Protein AF-A0A956L4R3-F1 (afdb_monomer_lite)

Secondary structure (DSSP, 8-state):
--HHHHHHHHHHHIIIIIHHHHHHHHHH-TT--EEEEEEEE--BTTBTTPEEEEEEEESSSS--HHHHHHHTTTS--TTTSTTS-HHHHHHHHHHHHHHHHHHTT--S----SS---TTTHHHHHHGGGSPSS--TTS-TTTS-EEEEEEEEETTEEEEEE----S-GGGTTPPPHHHHHT-

Sequence (182 aa):
MTPEQAEAGRRRFLAQEAMPCMRRAFEHFPEFRSALLLVAQYWSDEAHDAVHYEVLFSVLDEPDLEAARASADERTDEVNTPGRSPAELIDELVNQQMDELVNQQMDGQEFPFMGWDENGESISLFAAFCEEGCHQDMRYLEAYAPYALFRRSDDGITVEVVGTMKRPWLDGVRTQWEAEGL

Radius of gyration: 16.54 Å; chains: 1; bounding box: 39×41×48 Å

pLDDT: mean 86.69, std 13.92, range [40.94, 98.75]

Structure (mmCIF, N/CA/C/O backbone):
data_AF-A0A956L4R3-F1
#
_entry.id   AF-A0A956L4R3-F1
#
loop_
_atom_site.group_PDB
_atom_site.id
_atom_site.type_symbol
_atom_site.label_atom_id
_atom_site.label_alt_id
_atom_site.label_comp_id
_atom_site.label_asym_id
_atom_site.label_entity_id
_atom_site.label_seq_id
_atom_site.pdbx_PDB_ins_code
_atom_site.Cartn_x
_atom_site.Cartn_y
_atom_site.Cartn_z
_atom_site.occupancy
_atom_site.B_iso_or_equiv
_atom_site.auth_seq_id
_atom_site.auth_comp_id
_atom_site.auth_asym_id
_atom_site.auth_atom_id
_atom_site.pdbx_PDB_model_num
ATOM 1 N N . MET A 1 1 ? 14.718 2.175 -15.772 1.00 86.19 1 MET A N 1
ATOM 2 C CA . MET A 1 1 ? 15.373 2.276 -14.456 1.00 86.19 1 MET A CA 1
ATOM 3 C C . MET A 1 1 ? 16.202 0.996 -14.275 1.00 86.19 1 MET A C 1
ATOM 5 O O . MET A 1 1 ? 15.941 0.046 -14.998 1.00 86.19 1 MET A O 1
ATOM 9 N N . THR A 1 2 ? 17.257 0.936 -13.460 1.00 91.69 2 THR A N 1
ATOM 10 C CA . THR A 1 2 ? 17.850 -0.377 -13.095 1.00 91.69 2 THR A CA 1
ATOM 11 C C . THR A 1 2 ? 17.094 -0.971 -11.901 1.00 91.69 2 THR A C 1
ATOM 13 O O . THR A 1 2 ? 16.464 -0.198 -11.175 1.00 91.69 2 THR A O 1
ATOM 16 N N . PRO A 1 3 ? 17.162 -2.290 -11.643 1.00 94.00 3 PRO A N 1
ATOM 17 C CA . PRO A 1 3 ? 16.577 -2.889 -10.438 1.00 94.00 3 PRO A CA 1
ATOM 18 C C . PRO A 1 3 ? 17.009 -2.193 -9.137 1.00 94.00 3 PRO A C 1
ATOM 20 O O . PRO A 1 3 ? 16.189 -1.922 -8.264 1.00 94.00 3 PRO A O 1
ATOM 23 N N . GLU A 1 4 ? 18.279 -1.792 -9.027 1.00 95.81 4 GLU A N 1
ATOM 24 C CA . GLU A 1 4 ? 18.797 -1.080 -7.851 1.00 95.81 4 GLU A CA 1
ATOM 25 C C . GLU A 1 4 ? 18.199 0.326 -7.719 1.00 95.81 4 GLU A C 1
ATOM 27 O O . GLU A 1 4 ? 17.903 0.786 -6.615 1.00 95.81 4 GLU A O 1
ATOM 32 N N . GLN A 1 5 ? 18.003 1.019 -8.845 1.00 95.56 5 GLN A N 1
ATOM 33 C CA . GLN A 1 5 ? 17.322 2.313 -8.862 1.00 95.56 5 GLN A CA 1
ATOM 34 C C . GLN A 1 5 ? 15.843 2.164 -8.487 1.00 95.56 5 GLN A C 1
ATOM 36 O O . GLN A 1 5 ? 15.328 3.008 -7.758 1.00 95.56 5 GLN A O 1
ATOM 41 N N . ALA A 1 6 ? 15.185 1.088 -8.929 1.00 96.25 6 ALA A N 1
ATOM 42 C CA . ALA A 1 6 ? 13.797 0.796 -8.584 1.00 96.25 6 ALA A CA 1
ATOM 43 C C . ALA A 1 6 ? 13.649 0.467 -7.098 1.00 96.25 6 ALA A C 1
ATOM 45 O O . ALA A 1 6 ? 12.765 0.992 -6.427 1.00 96.25 6 ALA A O 1
ATOM 46 N N . GLU A 1 7 ? 14.568 -0.312 -6.529 1.00 97.06 7 GLU A N 1
ATOM 47 C CA . GLU A 1 7 ? 14.600 -0.558 -5.090 1.00 97.06 7 GLU A CA 1
ATOM 48 C C . GLU A 1 7 ? 14.801 0.738 -4.293 1.00 97.06 7 GLU A C 1
ATOM 50 O O . GLU A 1 7 ? 14.076 0.994 -3.327 1.00 97.06 7 GLU A O 1
ATOM 55 N N . ALA A 1 8 ? 15.752 1.580 -4.703 1.00 97.44 8 ALA A N 1
ATOM 56 C CA . ALA A 1 8 ? 15.975 2.877 -4.072 1.00 97.44 8 ALA A CA 1
ATOM 57 C C . ALA A 1 8 ? 14.740 3.789 -4.185 1.00 97.44 8 ALA A C 1
ATOM 59 O O . ALA A 1 8 ? 14.382 4.453 -3.210 1.00 97.44 8 ALA A O 1
ATOM 60 N N . GLY A 1 9 ? 14.065 3.781 -5.337 1.00 96.88 9 GLY A N 1
ATOM 61 C CA . GLY A 1 9 ? 12.819 4.507 -5.575 1.00 96.88 9 GLY A CA 1
ATOM 62 C C . GLY A 1 9 ? 11.689 4.035 -4.663 1.00 96.88 9 GLY A C 1
ATOM 63 O O . GLY A 1 9 ? 11.085 4.853 -3.977 1.00 96.88 9 GLY A O 1
ATOM 64 N N . ARG A 1 10 ? 11.480 2.718 -4.538 1.00 98.00 10 ARG A N 1
ATOM 65 C CA . ARG A 1 10 ? 10.500 2.132 -3.608 1.00 98.00 10 ARG A CA 1
ATOM 66 C C . ARG A 1 10 ? 10.774 2.528 -2.156 1.00 98.00 10 ARG A C 1
ATOM 68 O O . ARG A 1 10 ? 9.861 2.924 -1.437 1.00 98.00 10 ARG A O 1
ATOM 75 N N . ARG A 1 11 ? 12.040 2.482 -1.718 1.00 98.19 11 ARG A N 1
ATOM 76 C CA . ARG A 1 11 ? 12.439 2.924 -0.366 1.00 98.19 11 ARG A CA 1
ATOM 77 C C . ARG A 1 11 ? 12.157 4.412 -0.149 1.00 98.19 11 ARG A C 1
ATOM 79 O O . ARG A 1 11 ? 11.680 4.788 0.920 1.00 98.19 11 ARG A O 1
ATOM 86 N N . ARG A 1 12 ? 12.448 5.251 -1.149 1.00 97.19 12 ARG A N 1
ATOM 87 C CA . ARG A 1 12 ? 12.160 6.692 -1.118 1.00 97.19 12 ARG A CA 1
ATOM 88 C C . ARG A 1 12 ? 10.657 6.942 -1.018 1.00 97.19 12 ARG A C 1
ATOM 90 O O . ARG A 1 12 ? 10.254 7.672 -0.122 1.00 97.19 12 ARG A O 1
ATOM 97 N N . PHE A 1 13 ? 9.858 6.287 -1.859 1.00 96.38 13 PHE A N 1
ATOM 98 C CA . PHE A 1 13 ? 8.397 6.356 -1.829 1.00 96.38 13 PHE A CA 1
ATOM 99 C C . PHE A 1 13 ? 7.845 5.983 -0.446 1.00 96.38 13 PHE A C 1
ATOM 101 O O . PHE A 1 13 ? 7.113 6.762 0.158 1.00 96.38 13 PHE A O 1
ATOM 108 N N . LEU A 1 14 ? 8.260 4.842 0.118 1.00 97.50 14 LEU A N 1
ATOM 109 C CA . LEU A 1 14 ? 7.793 4.424 1.444 1.00 97.50 14 LEU A CA 1
ATOM 110 C C . LEU A 1 14 ? 8.132 5.450 2.534 1.00 97.50 14 LEU A C 1
ATOM 112 O O . LEU A 1 14 ? 7.329 5.671 3.436 1.00 97.50 14 LEU A O 1
ATOM 116 N N . ALA A 1 15 ? 9.309 6.073 2.464 1.00 96.19 15 ALA A N 1
ATOM 117 C CA . ALA A 1 15 ? 9.769 7.022 3.473 1.00 96.19 15 ALA A CA 1
ATOM 118 C C . ALA A 1 15 ? 9.154 8.424 3.336 1.00 96.19 15 ALA A C 1
ATOM 120 O O . ALA A 1 15 ? 8.907 9.069 4.353 1.00 96.19 15 ALA A O 1
ATOM 121 N N . GLN A 1 16 ? 8.964 8.904 2.106 1.00 93.69 16 GLN A N 1
ATOM 122 C CA . GLN A 1 16 ? 8.590 10.293 1.816 1.00 93.69 16 GLN A CA 1
ATOM 123 C C . GLN A 1 16 ? 7.100 10.463 1.528 1.00 93.69 16 GLN A C 1
ATOM 125 O O . GLN A 1 16 ? 6.553 11.502 1.873 1.00 93.69 16 GLN A O 1
ATOM 130 N N . GLU A 1 17 ? 6.452 9.438 0.976 1.00 92.12 17 GLU A N 1
ATOM 131 C CA . GLU A 1 17 ? 5.040 9.483 0.592 1.00 92.12 17 GLU A CA 1
ATOM 132 C C . GLU A 1 17 ? 4.198 8.634 1.547 1.00 92.12 17 GLU A C 1
ATOM 134 O O . GLU A 1 17 ? 3.376 9.156 2.297 1.00 92.12 17 GLU A O 1
ATOM 139 N N . ALA A 1 18 ? 4.441 7.319 1.602 1.00 94.62 18 ALA A N 1
ATOM 140 C CA . ALA A 1 18 ? 3.541 6.418 2.322 1.00 94.62 18 ALA A CA 1
ATOM 141 C C . ALA A 1 18 ? 3.589 6.609 3.845 1.00 94.62 18 ALA A C 1
ATOM 143 O O . ALA A 1 18 ? 2.551 6.749 4.488 1.00 94.62 18 ALA A O 1
ATOM 144 N N . MET A 1 19 ? 4.782 6.651 4.447 1.00 95.38 19 MET A N 1
ATOM 145 C CA . MET A 1 19 ? 4.933 6.741 5.903 1.00 95.38 19 MET A CA 1
ATOM 146 C C . MET A 1 19 ? 4.288 8.003 6.514 1.00 95.38 19 MET A C 1
ATOM 148 O O . MET A 1 19 ? 3.592 7.859 7.522 1.00 95.38 19 MET A O 1
ATOM 152 N N . PRO A 1 20 ? 4.455 9.224 5.964 1.00 92.69 20 PRO A N 1
ATOM 153 C CA . PRO A 1 20 ? 3.722 10.395 6.452 1.00 92.69 20 PRO A CA 1
ATOM 154 C C . PRO A 1 20 ? 2.200 10.228 6.398 1.00 92.69 20 PRO A C 1
ATOM 156 O O . PRO A 1 20 ? 1.505 10.636 7.326 1.00 92.69 20 PRO A O 1
ATOM 159 N N . CYS A 1 21 ? 1.677 9.585 5.354 1.00 91.75 21 CYS A N 1
ATOM 160 C CA . CYS A 1 21 ? 0.246 9.331 5.210 1.00 91.75 21 CYS A CA 1
ATOM 161 C C . CYS A 1 21 ? -0.258 8.313 6.243 1.00 91.75 21 CYS A C 1
ATOM 163 O O . CYS A 1 21 ? -1.265 8.563 6.902 1.00 91.75 21 CYS A O 1
ATOM 165 N N . MET A 1 22 ? 0.494 7.233 6.490 1.00 94.75 22 MET A N 1
ATOM 166 C CA . MET A 1 22 ? 0.159 6.258 7.540 1.00 94.75 22 MET A CA 1
ATOM 167 C C . MET A 1 22 ? 0.213 6.863 8.946 1.00 94.75 22 MET A C 1
ATOM 169 O O . MET A 1 22 ? -0.615 6.522 9.788 1.00 94.75 22 MET A O 1
ATOM 173 N N . ARG A 1 23 ? 1.147 7.790 9.211 1.00 93.44 23 ARG A N 1
ATOM 174 C CA . ARG A 1 23 ? 1.188 8.544 10.478 1.00 93.44 23 ARG A CA 1
ATOM 175 C C . ARG A 1 23 ? -0.090 9.337 10.694 1.00 93.44 23 ARG A C 1
ATOM 177 O O . ARG A 1 23 ? -0.729 9.156 11.724 1.00 93.44 23 ARG A O 1
ATOM 184 N N . ARG A 1 24 ? -0.482 10.142 9.703 1.00 90.94 24 ARG A N 1
ATOM 185 C CA . ARG A 1 24 ? -1.719 10.932 9.758 1.00 90.94 24 ARG A CA 1
ATOM 186 C C . ARG A 1 24 ? -2.936 10.035 9.981 1.00 90.94 24 ARG A C 1
ATOM 188 O O . ARG A 1 24 ? -3.722 10.297 10.886 1.00 90.94 24 ARG A O 1
ATOM 195 N N . ALA A 1 25 ? -3.037 8.936 9.235 1.00 92.25 25 ALA A N 1
ATOM 196 C CA . ALA A 1 25 ? -4.148 8.002 9.376 1.00 92.25 25 ALA A CA 1
ATOM 197 C C . ALA A 1 25 ? -4.223 7.363 10.772 1.00 92.25 25 ALA A C 1
ATOM 199 O O . ALA A 1 25 ? -5.296 7.331 11.363 1.00 92.25 25 ALA A O 1
ATOM 200 N N . PHE A 1 26 ? -3.107 6.903 11.346 1.00 94.69 26 PHE A N 1
ATOM 201 C CA . PHE A 1 26 ? -3.109 6.305 12.689 1.00 94.69 26 PHE A CA 1
ATOM 202 C C . PHE A 1 26 ? -3.270 7.311 13.833 1.00 94.69 26 PHE A C 1
ATOM 204 O O . PHE A 1 26 ? -3.686 6.921 14.926 1.00 94.69 26 PHE A O 1
ATOM 211 N N . GLU A 1 27 ? -2.920 8.578 13.615 1.00 92.25 27 GLU A N 1
ATOM 212 C CA . GLU A 1 27 ? -3.220 9.664 14.552 1.00 92.25 27 GLU A CA 1
ATOM 213 C C . GLU A 1 27 ? -4.713 10.006 14.535 1.00 92.25 27 GLU A C 1
ATOM 215 O O . GLU A 1 27 ? -5.307 10.201 15.596 1.00 92.25 27 GLU A O 1
ATOM 220 N N . HIS A 1 28 ? -5.320 10.040 13.346 1.00 91.75 28 HIS A N 1
ATOM 221 C CA . HIS A 1 28 ? -6.739 10.335 13.170 1.00 91.75 28 HIS A CA 1
ATOM 222 C C . HIS A 1 28 ? -7.644 9.177 13.622 1.00 91.75 28 HIS A C 1
ATOM 224 O O . HIS A 1 28 ? -8.662 9.401 14.276 1.00 91.75 28 HIS A O 1
ATOM 230 N N . PHE A 1 29 ? -7.232 7.938 13.344 1.00 93.44 29 PHE A N 1
ATOM 231 C CA . PHE A 1 29 ? -7.937 6.710 13.708 1.00 93.44 29 PHE A CA 1
ATOM 232 C C . PHE A 1 29 ? -7.150 5.912 14.754 1.00 93.44 29 PHE A C 1
ATOM 234 O O . PHE A 1 29 ? -6.420 4.967 14.422 1.00 93.44 29 PHE A O 1
ATOM 241 N N . PRO A 1 30 ? -7.273 6.266 16.047 1.00 93.88 30 PRO A N 1
ATOM 242 C CA . PRO A 1 30 ? -6.520 5.619 17.109 1.00 93.88 30 PRO A CA 1
ATOM 243 C C . PRO A 1 30 ? -6.885 4.141 17.298 1.00 93.88 30 PRO A C 1
ATOM 245 O O . PRO A 1 30 ? -6.136 3.429 17.961 1.00 93.88 30 PRO A O 1
ATOM 248 N N . GLU A 1 31 ? -7.979 3.641 16.733 1.00 94.88 31 GLU A N 1
ATOM 249 C CA . GLU A 1 31 ? -8.339 2.225 16.739 1.00 94.88 31 GLU A CA 1
ATOM 250 C C . GLU A 1 31 ? -7.458 1.358 15.820 1.00 94.88 31 GLU A C 1
ATOM 252 O O . GLU A 1 31 ? -7.215 0.194 16.146 1.00 94.88 31 GLU A O 1
ATOM 257 N N . PHE A 1 32 ? -6.916 1.898 14.723 1.00 96.50 32 PHE A N 1
ATOM 258 C CA . PHE A 1 32 ? -6.169 1.099 13.746 1.00 96.50 32 PHE A CA 1
ATOM 259 C C . PHE A 1 32 ? -4.763 0.750 14.211 1.00 96.50 32 PHE A C 1
ATOM 261 O O . PHE A 1 32 ? -4.006 1.590 14.691 1.00 96.50 32 PHE A O 1
ATOM 268 N N . ARG A 1 33 ? -4.399 -0.522 14.070 1.00 97.94 33 ARG A N 1
ATOM 269 C CA . ARG A 1 33 ? -3.104 -1.064 14.494 1.00 97.94 33 ARG A CA 1
ATOM 270 C C . ARG A 1 33 ? -2.188 -1.358 13.317 1.00 97.94 33 ARG A C 1
ATOM 272 O O . ARG A 1 33 ? -0.970 -1.373 13.500 1.00 97.94 33 ARG A O 1
ATOM 279 N N . SER A 1 34 ? -2.741 -1.543 12.124 1.00 98.50 34 SER A N 1
ATOM 280 C CA . SER A 1 34 ? -1.955 -1.791 10.924 1.00 98.50 34 SER A CA 1
ATOM 281 C C . SER A 1 34 ? -2.604 -1.230 9.662 1.00 98.50 34 SER A C 1
ATOM 283 O O . SER A 1 34 ? -3.782 -0.870 9.644 1.00 98.50 34 SER A O 1
ATOM 285 N N . ALA A 1 35 ? -1.794 -1.117 8.613 1.00 98.06 35 ALA A N 1
ATOM 286 C CA . ALA A 1 35 ? -2.224 -0.777 7.268 1.00 98.06 35 ALA A CA 1
ATOM 287 C C . ALA A 1 35 ? -1.391 -1.570 6.257 1.00 98.06 35 ALA A C 1
ATOM 289 O O . ALA A 1 35 ? -0.174 -1.685 6.414 1.00 98.06 35 ALA A O 1
ATOM 290 N N . LEU A 1 36 ? -2.026 -2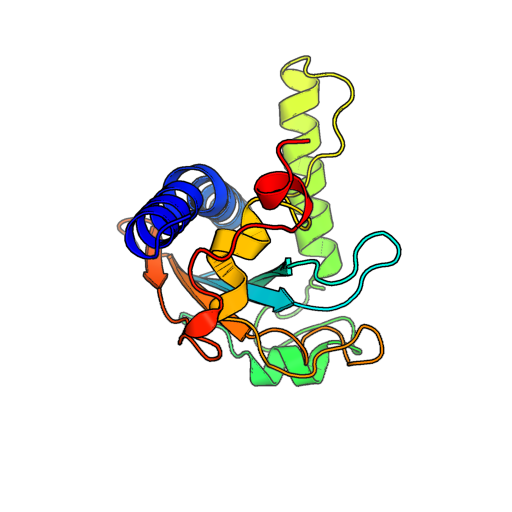.111 5.224 1.00 98.31 36 LEU A N 1
ATOM 291 C CA . LEU A 1 36 ? -1.367 -2.864 4.164 1.00 98.31 36 LEU A CA 1
ATOM 292 C C . LEU A 1 36 ? -1.497 -2.100 2.848 1.00 98.31 36 LEU A C 1
ATOM 294 O O . LEU A 1 36 ? -2.593 -1.941 2.321 1.00 98.31 36 LEU A O 1
ATOM 298 N N . LEU A 1 37 ? -0.361 -1.647 2.323 1.00 98.06 37 LEU A N 1
ATOM 299 C CA . LEU A 1 37 ? -0.258 -1.107 0.977 1.00 98.06 37 LEU A CA 1
ATOM 300 C C . LEU A 1 37 ? -0.325 -2.258 -0.020 1.00 98.06 37 LEU A C 1
ATOM 302 O O . LEU A 1 37 ? 0.505 -3.175 0.007 1.00 98.06 37 LEU A O 1
ATOM 306 N N . LEU A 1 38 ? -1.305 -2.166 -0.903 1.00 97.94 38 LEU A N 1
ATOM 307 C CA . LEU A 1 38 ? -1.584 -3.090 -1.978 1.00 97.94 38 LEU A CA 1
ATOM 308 C C . LEU A 1 38 ? -1.261 -2.433 -3.323 1.00 97.94 38 LEU A C 1
ATOM 310 O O . LEU A 1 38 ? -1.421 -1.224 -3.475 1.00 97.94 38 LEU A O 1
ATOM 314 N N . VAL A 1 39 ? -0.839 -3.231 -4.303 1.00 97.19 39 VAL A N 1
ATOM 315 C CA . VAL A 1 39 ? -0.578 -2.772 -5.674 1.00 97.19 39 VAL A CA 1
ATOM 316 C C . VAL A 1 39 ? -1.211 -3.704 -6.699 1.00 97.19 39 VAL A C 1
ATOM 318 O O . VAL A 1 39 ? -1.170 -4.928 -6.550 1.00 97.19 39 VAL A O 1
ATOM 321 N N . ALA A 1 40 ? -1.755 -3.134 -7.766 1.00 95.56 40 ALA A N 1
ATOM 322 C CA . ALA A 1 40 ? -2.338 -3.864 -8.885 1.00 95.56 40 ALA A CA 1
ATOM 323 C C . ALA A 1 40 ? -1.901 -3.225 -10.201 1.00 95.56 40 ALA A C 1
ATOM 325 O O . ALA A 1 40 ? -1.696 -2.020 -10.254 1.00 95.56 40 ALA A O 1
ATOM 326 N N . GLN A 1 41 ? -1.774 -4.020 -11.262 1.00 93.50 41 GLN A N 1
ATOM 327 C CA . GLN A 1 41 ? -1.557 -3.491 -12.604 1.00 93.50 41 GLN A CA 1
ATOM 328 C C . GLN A 1 41 ? -2.685 -3.961 -13.506 1.00 93.50 41 GLN A C 1
ATOM 330 O O . GLN A 1 41 ? -2.857 -5.168 -13.677 1.00 93.50 41 GLN A O 1
ATOM 335 N N . TYR A 1 42 ? -3.432 -3.030 -14.082 1.00 89.38 42 TYR A N 1
ATOM 336 C CA . TYR A 1 42 ? -4.461 -3.317 -15.073 1.00 89.38 42 TYR A CA 1
ATOM 337 C C . TYR A 1 42 ? -4.766 -2.061 -15.897 1.00 89.38 42 TYR A C 1
ATOM 339 O O . TYR A 1 42 ? -4.268 -0.976 -15.615 1.00 89.38 42 TYR A O 1
ATOM 347 N N . TRP A 1 43 ? -5.550 -2.231 -16.960 1.00 78.31 43 TRP A N 1
ATOM 348 C CA . TRP A 1 43 ? -5.983 -1.122 -17.805 1.00 78.31 43 TRP A CA 1
ATOM 349 C C . TRP A 1 43 ? -6.933 -0.195 -17.043 1.00 78.31 43 TRP A C 1
ATOM 351 O O . TRP A 1 43 ? -7.942 -0.657 -16.515 1.00 78.31 43 TRP A O 1
ATOM 361 N N . SER A 1 44 ? -6.634 1.098 -17.056 1.00 63.75 44 SER A N 1
ATOM 362 C CA . SER A 1 44 ? -7.579 2.167 -16.732 1.00 63.75 44 SER A CA 1
ATOM 363 C C . SER A 1 44 ? -7.785 2.992 -18.000 1.00 63.75 44 SER A C 1
ATOM 365 O O . SER A 1 44 ? -6.883 3.010 -18.841 1.00 63.75 44 SER A O 1
ATOM 367 N N . ASP A 1 45 ? -8.937 3.653 -18.151 1.00 57.53 45 ASP A N 1
ATOM 368 C CA . ASP A 1 45 ? -9.447 4.313 -19.373 1.00 57.53 45 ASP A CA 1
ATOM 369 C C . ASP A 1 45 ? -8.458 5.278 -20.094 1.00 57.53 45 ASP A C 1
ATOM 371 O O . ASP A 1 45 ? -8.742 5.757 -21.195 1.00 57.53 45 ASP A O 1
ATOM 375 N N . GLU A 1 46 ? -7.271 5.524 -19.528 1.00 52.78 46 GLU A N 1
ATOM 376 C CA . GLU A 1 46 ? -6.212 6.410 -20.018 1.00 52.78 46 GLU A CA 1
ATOM 377 C C . GLU A 1 46 ? -4.829 5.742 -20.236 1.00 52.78 46 GLU A C 1
ATOM 379 O O . GLU A 1 46 ? -3.939 6.382 -20.801 1.00 52.78 46 GLU A O 1
ATOM 384 N N . ALA A 1 47 ? -4.610 4.467 -19.865 1.00 58.84 47 ALA A N 1
ATOM 385 C CA . ALA A 1 47 ? -3.302 3.810 -20.022 1.00 58.84 47 ALA A CA 1
ATOM 386 C C . ALA A 1 47 ? -3.340 2.277 -20.107 1.00 58.84 47 ALA A C 1
ATOM 388 O O . ALA A 1 47 ? -4.021 1.605 -19.340 1.00 58.84 47 ALA A O 1
ATOM 389 N N . HIS A 1 48 ? -2.515 1.716 -21.004 1.00 65.44 48 HIS A N 1
ATOM 390 C CA . HIS A 1 48 ? -2.412 0.273 -21.263 1.00 65.44 48 HIS A CA 1
ATOM 391 C C . HIS A 1 48 ? -1.920 -0.574 -20.076 1.00 65.44 48 HIS A C 1
ATOM 393 O O . HIS A 1 48 ? -2.258 -1.751 -20.031 1.00 65.44 48 HIS A O 1
ATOM 399 N N . ASP A 1 49 ? -1.178 0.009 -19.127 1.00 76.75 49 ASP A N 1
ATOM 400 C CA . ASP A 1 49 ? -0.418 -0.729 -18.106 1.00 76.75 49 ASP A CA 1
ATOM 401 C C . ASP A 1 49 ? -0.327 0.016 -16.752 1.00 76.75 49 ASP A C 1
ATOM 403 O O . ASP A 1 49 ? 0.696 -0.083 -16.064 1.00 76.75 49 ASP A O 1
ATOM 407 N N . ALA A 1 50 ? -1.360 0.779 -16.378 1.00 89.56 50 ALA A N 1
ATOM 408 C CA . ALA A 1 50 ? -1.375 1.571 -15.144 1.00 89.56 50 ALA A CA 1
ATOM 409 C C . ALA A 1 50 ? -1.131 0.698 -13.903 1.00 89.56 50 ALA A C 1
ATOM 411 O O . ALA A 1 50 ? -1.665 -0.410 -13.795 1.00 89.56 50 ALA A O 1
ATOM 412 N N . VAL A 1 51 ? -0.323 1.192 -12.962 1.00 93.44 51 VAL A N 1
ATOM 413 C CA . VAL A 1 51 ? -0.179 0.564 -11.647 1.00 93.44 51 VAL A CA 1
ATOM 414 C C . VAL A 1 51 ? -0.951 1.376 -10.620 1.00 93.44 51 VAL A C 1
ATOM 416 O O . VAL A 1 51 ? -0.606 2.515 -10.326 1.00 93.44 51 VAL A O 1
ATOM 419 N N . HIS A 1 52 ? -1.961 0.749 -10.035 1.00 93.00 52 HIS A N 1
ATOM 420 C CA . HIS A 1 52 ? -2.814 1.303 -8.995 1.00 93.00 52 HIS A CA 1
ATOM 421 C C . HIS A 1 52 ? -2.317 0.904 -7.608 1.00 93.00 52 HIS A C 1
ATOM 423 O O . HIS A 1 52 ? -1.659 -0.131 -7.435 1.00 93.00 52 HIS A O 1
ATOM 429 N N . TYR A 1 53 ? -2.691 1.697 -6.606 1.00 94.31 53 TYR A N 1
ATOM 430 C CA . TYR A 1 53 ? -2.510 1.350 -5.202 1.00 94.31 53 TYR A CA 1
ATOM 431 C C . TYR A 1 53 ? -3.844 1.302 -4.459 1.00 94.31 53 TYR A C 1
ATOM 433 O O . TYR A 1 53 ? -4.840 1.866 -4.898 1.00 94.31 53 TYR A O 1
ATOM 441 N N . GLU A 1 54 ? -3.841 0.603 -3.331 1.00 93.31 54 GLU A N 1
ATOM 442 C CA . GLU A 1 54 ? -4.894 0.652 -2.319 1.00 93.31 54 GLU A CA 1
ATOM 443 C C . GLU A 1 54 ? -4.249 0.502 -0.934 1.00 93.31 54 GLU A C 1
ATOM 445 O O . GLU A 1 54 ? -3.153 -0.053 -0.804 1.00 93.31 54 GLU A O 1
ATOM 450 N N . VAL A 1 55 ? -4.900 1.008 0.109 1.00 94.69 55 VAL A N 1
ATOM 451 C CA . VAL A 1 55 ? -4.472 0.869 1.499 1.00 94.69 55 VAL A CA 1
ATOM 452 C C . VAL A 1 55 ? -5.579 0.208 2.310 1.00 94.69 55 VAL A C 1
ATOM 454 O O . VAL A 1 55 ? -6.613 0.804 2.595 1.00 94.69 55 VAL A O 1
ATOM 457 N N . LEU A 1 56 ? -5.324 -1.016 2.766 1.00 95.06 56 LEU A N 1
ATOM 458 C CA . LEU A 1 56 ? -6.211 -1.710 3.692 1.00 95.06 56 LEU A CA 1
ATOM 459 C C . LEU A 1 56 ? -5.824 -1.371 5.136 1.00 95.06 56 LEU A C 1
ATOM 461 O O . LEU A 1 56 ? -4.834 -1.895 5.650 1.00 95.06 56 LEU A O 1
ATOM 465 N N . PHE A 1 57 ? -6.594 -0.504 5.792 1.00 96.06 57 PHE A N 1
ATOM 466 C CA . PHE A 1 57 ? -6.461 -0.232 7.228 1.00 96.06 57 PHE A CA 1
ATOM 467 C C . PHE A 1 57 ? -7.096 -1.345 8.059 1.00 96.06 57 PHE A C 1
ATOM 469 O O . PHE A 1 57 ? -8.094 -1.930 7.650 1.00 96.06 57 PHE A O 1
ATOM 476 N N . SER A 1 58 ? -6.535 -1.636 9.235 1.00 97.44 58 SER A N 1
ATOM 477 C CA . SER A 1 58 ? -7.075 -2.673 10.111 1.00 97.44 58 SER A CA 1
ATOM 478 C C . SER A 1 58 ? -6.889 -2.378 11.596 1.00 97.44 58 SER A C 1
ATOM 480 O O . SER A 1 58 ? -5.864 -1.847 12.038 1.00 97.44 58 SER A O 1
ATOM 482 N N . VAL A 1 59 ? -7.874 -2.784 12.398 1.00 97.31 59 VAL A N 1
ATOM 483 C CA . VAL A 1 59 ? -7.768 -2.865 13.864 1.00 97.31 59 VAL A CA 1
ATOM 484 C C . VAL A 1 59 ? -6.865 -4.016 14.324 1.00 97.31 59 VAL A C 1
ATOM 486 O O . VAL A 1 59 ? -6.504 -4.071 15.498 1.00 97.31 59 VAL A O 1
ATOM 489 N N . LEU A 1 60 ? -6.492 -4.934 13.428 1.00 98.19 60 LEU A N 1
ATOM 490 C CA . LEU A 1 60 ? -5.595 -6.059 13.695 1.00 98.19 60 LEU A CA 1
ATOM 491 C C . LEU A 1 60 ? -4.119 -5.645 13.575 1.00 98.19 60 LEU A C 1
ATOM 493 O O . LEU A 1 60 ? -3.792 -4.643 12.943 1.00 98.19 60 LEU A O 1
ATOM 497 N N . ASP A 1 61 ? -3.203 -6.435 14.146 1.00 97.38 61 ASP A N 1
ATOM 498 C CA . ASP A 1 61 ? -1.751 -6.238 13.954 1.00 97.38 61 ASP A CA 1
ATOM 499 C C . ASP A 1 61 ? -1.294 -6.560 12.517 1.00 97.38 61 ASP A C 1
ATOM 501 O O . ASP A 1 61 ? -0.236 -6.106 12.076 1.00 97.38 61 ASP A O 1
ATOM 505 N N . GLU A 1 62 ? -2.086 -7.342 11.787 1.00 97.75 62 GLU A N 1
ATOM 506 C CA . GLU A 1 62 ? -1.904 -7.654 10.373 1.00 97.75 62 GLU A CA 1
ATOM 507 C C . GLU A 1 62 ? -3.284 -7.700 9.706 1.00 97.75 62 GLU A C 1
ATOM 509 O O . GLU A 1 62 ? -4.154 -8.409 10.223 1.00 97.75 62 GLU A O 1
ATOM 514 N N . PRO A 1 63 ? -3.519 -6.950 8.613 1.00 97.81 63 PRO A N 1
ATOM 515 C CA . PRO A 1 63 ? -4.818 -6.955 7.958 1.00 97.81 63 PRO A CA 1
ATOM 516 C C . PRO A 1 63 ? -5.157 -8.322 7.363 1.00 97.81 63 PRO A C 1
ATOM 518 O O . PRO A 1 63 ? -4.311 -8.970 6.743 1.00 97.81 63 PRO A O 1
ATOM 521 N N . ASP A 1 64 ? -6.412 -8.739 7.503 1.00 97.44 64 ASP A N 1
ATOM 522 C CA . ASP A 1 64 ? -6.927 -9.952 6.874 1.00 97.44 64 ASP A CA 1
ATOM 523 C C . ASP A 1 64 ? -7.365 -9.631 5.439 1.00 97.44 64 ASP A C 1
ATOM 525 O O . ASP A 1 64 ? -8.474 -9.151 5.193 1.00 97.44 64 ASP A O 1
ATOM 529 N N . LEU A 1 65 ? -6.464 -9.864 4.482 1.00 95.25 65 LEU A N 1
ATOM 530 C CA . LEU A 1 65 ? -6.719 -9.580 3.069 1.00 95.25 65 LEU A CA 1
ATOM 531 C C . LEU A 1 65 ? -7.833 -10.459 2.482 1.00 95.25 65 LEU A C 1
ATOM 533 O O . LEU A 1 65 ? -8.536 -10.022 1.574 1.00 95.25 65 LEU A O 1
ATOM 537 N N . GLU A 1 66 ? -8.020 -11.682 2.981 1.00 95.00 66 GLU A N 1
ATOM 538 C CA . GLU A 1 66 ? -9.076 -12.564 2.478 1.00 95.00 66 GLU A CA 1
ATOM 539 C C . GLU A 1 66 ? -10.453 -12.097 2.957 1.00 95.00 66 GLU A C 1
ATOM 541 O O . GLU A 1 66 ? -11.401 -12.084 2.169 1.00 95.00 66 GLU A O 1
ATOM 546 N N . ALA A 1 67 ? -10.561 -11.633 4.205 1.00 94.12 67 ALA A N 1
ATOM 547 C CA . ALA A 1 67 ? -11.773 -10.983 4.698 1.00 94.12 67 ALA A CA 1
ATOM 548 C C . ALA A 1 67 ? -12.096 -9.698 3.914 1.00 94.12 67 ALA A C 1
ATOM 550 O O . ALA A 1 67 ? -13.248 -9.490 3.521 1.00 94.12 67 ALA A O 1
ATOM 551 N N . ALA A 1 68 ? -11.081 -8.888 3.600 1.00 93.38 68 ALA A N 1
ATOM 552 C CA . ALA A 1 68 ? -11.249 -7.691 2.777 1.00 93.38 68 ALA A CA 1
ATOM 553 C C . ALA A 1 68 ? -11.727 -8.037 1.357 1.00 93.38 68 ALA A C 1
ATOM 555 O O . ALA A 1 68 ? -12.680 -7.452 0.846 1.00 93.38 68 ALA A O 1
ATOM 556 N N . ARG A 1 69 ? -11.130 -9.052 0.719 1.00 92.00 69 ARG A N 1
ATOM 557 C CA . ARG A 1 69 ? -11.559 -9.539 -0.605 1.00 92.00 69 ARG A CA 1
ATOM 558 C C . ARG A 1 69 ? -12.991 -10.061 -0.602 1.00 92.00 69 ARG A C 1
ATOM 560 O O . ARG A 1 69 ? -13.719 -9.838 -1.565 1.00 92.00 69 ARG A O 1
ATOM 567 N N . ALA A 1 70 ? -13.391 -10.755 0.460 1.00 90.19 70 ALA A N 1
ATOM 568 C CA . ALA A 1 70 ? -14.745 -11.274 0.601 1.00 90.19 70 ALA A CA 1
ATOM 569 C C . ALA A 1 70 ? -15.788 -10.160 0.793 1.00 90.19 70 ALA A C 1
ATOM 571 O O . ALA A 1 70 ? -16.914 -10.307 0.326 1.00 90.19 70 ALA A O 1
ATOM 572 N N . SER A 1 71 ? -15.409 -9.056 1.441 1.00 87.94 71 SER A N 1
ATOM 573 C CA . SER A 1 71 ? -16.292 -7.926 1.764 1.00 87.94 71 SER A CA 1
ATOM 574 C C . SER A 1 71 ? -16.216 -6.757 0.777 1.00 87.94 71 SER A C 1
ATOM 576 O O . SER A 1 71 ? -16.959 -5.787 0.928 1.00 87.94 71 SER A O 1
ATOM 578 N N . ALA A 1 72 ? -15.378 -6.848 -0.261 1.00 78.94 72 ALA A N 1
ATOM 579 C CA . ALA A 1 72 ? -15.138 -5.767 -1.219 1.00 78.94 72 ALA A CA 1
ATOM 580 C C . ALA A 1 72 ? -16.427 -5.206 -1.861 1.00 78.94 72 ALA A C 1
ATOM 582 O O . ALA A 1 72 ? -16.513 -4.010 -2.128 1.00 78.94 72 ALA A O 1
ATOM 583 N N . ASP A 1 73 ? -17.449 -6.049 -2.044 1.00 73.44 73 ASP A N 1
ATOM 584 C CA . ASP A 1 73 ? -18.746 -5.663 -2.615 1.00 73.44 73 ASP A CA 1
ATOM 585 C C . ASP A 1 73 ? -19.797 -5.271 -1.546 1.00 73.44 73 ASP A C 1
ATOM 587 O O . ASP A 1 73 ? -20.851 -4.717 -1.869 1.00 73.44 73 ASP A O 1
ATOM 591 N N . GLU A 1 74 ? -19.536 -5.550 -0.263 1.00 67.44 74 GLU A N 1
ATOM 592 C CA . GLU A 1 74 ? -20.512 -5.474 0.839 1.00 67.44 74 GLU A CA 1
ATOM 593 C C . GLU A 1 74 ? -20.471 -4.150 1.624 1.00 67.44 74 GLU A C 1
ATOM 595 O O . GLU A 1 74 ? -21.242 -3.958 2.563 1.00 67.44 74 GLU A O 1
ATOM 600 N N . ARG A 1 75 ? -19.642 -3.190 1.193 1.00 71.38 75 ARG A N 1
ATOM 601 C CA . ARG A 1 75 ? -19.454 -1.842 1.777 1.00 71.38 75 ARG A CA 1
ATOM 602 C C . ARG A 1 75 ? -18.879 -1.798 3.196 1.00 71.38 75 ARG A C 1
ATOM 604 O O . ARG A 1 75 ? -18.408 -0.730 3.575 1.00 71.38 75 ARG A O 1
ATOM 611 N N . THR A 1 76 ? -18.882 -2.882 3.968 1.00 81.81 76 THR A N 1
ATOM 612 C CA . THR A 1 76 ? -18.233 -2.937 5.287 1.00 81.81 76 THR A CA 1
ATOM 613 C C . THR A 1 76 ? -17.341 -4.166 5.418 1.00 81.81 76 THR A C 1
ATOM 615 O O . THR A 1 76 ? -17.749 -5.284 5.118 1.00 81.81 76 THR A O 1
ATOM 618 N N . ASP A 1 77 ? -16.117 -3.953 5.898 1.00 90.81 77 ASP A N 1
ATOM 619 C CA . ASP A 1 77 ? -15.193 -5.019 6.283 1.00 90.81 77 ASP A CA 1
ATOM 620 C C . ASP A 1 77 ? -15.213 -5.143 7.810 1.00 90.81 77 ASP A C 1
ATOM 622 O O . ASP A 1 77 ? -14.504 -4.437 8.525 1.00 90.81 77 ASP A O 1
ATOM 626 N N . GLU A 1 78 ? -16.060 -6.031 8.334 1.00 93.38 78 GLU A N 1
ATOM 627 C CA . GLU A 1 78 ? -16.222 -6.193 9.786 1.00 93.38 78 GLU A CA 1
ATOM 628 C C . GLU A 1 78 ? -14.999 -6.808 10.486 1.00 93.38 78 GLU A C 1
ATOM 630 O O . GLU A 1 78 ? -14.924 -6.804 11.717 1.00 93.38 78 GLU A O 1
ATOM 635 N N . VAL A 1 79 ? -14.042 -7.356 9.732 1.00 95.75 79 VAL A N 1
ATOM 636 C CA . VAL A 1 79 ? -12.823 -7.948 10.292 1.00 95.75 79 VAL A CA 1
ATOM 637 C C . VAL A 1 79 ? -11.747 -6.882 10.451 1.00 95.75 79 VAL A C 1
ATOM 639 O O . VAL A 1 79 ? -11.159 -6.761 11.527 1.00 95.75 79 VAL A O 1
ATOM 642 N N . ASN A 1 80 ? -11.499 -6.097 9.403 1.00 96.06 80 ASN A N 1
ATOM 643 C CA . ASN A 1 80 ? -10.452 -5.081 9.422 1.00 96.06 80 ASN A CA 1
ATOM 644 C C . ASN A 1 80 ? -10.949 -3.737 9.964 1.00 96.06 80 ASN A C 1
ATOM 646 O O . ASN A 1 80 ? -10.265 -3.108 10.773 1.00 96.06 80 ASN A O 1
ATOM 650 N N . THR A 1 81 ? -12.149 -3.308 9.577 1.00 94.31 81 THR A N 1
ATOM 651 C CA . THR A 1 81 ? -12.710 -1.991 9.907 1.00 94.31 81 THR A CA 1
ATOM 652 C C . THR A 1 81 ? -14.126 -2.116 10.492 1.00 94.31 81 THR A C 1
ATOM 654 O O . THR A 1 81 ? -15.081 -1.593 9.914 1.00 94.31 81 THR A O 1
ATOM 657 N N . PRO A 1 82 ? -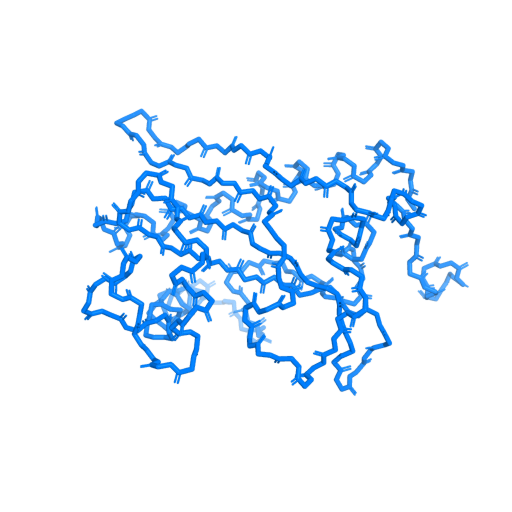14.303 -2.797 11.644 1.00 93.44 82 PRO A N 1
ATOM 658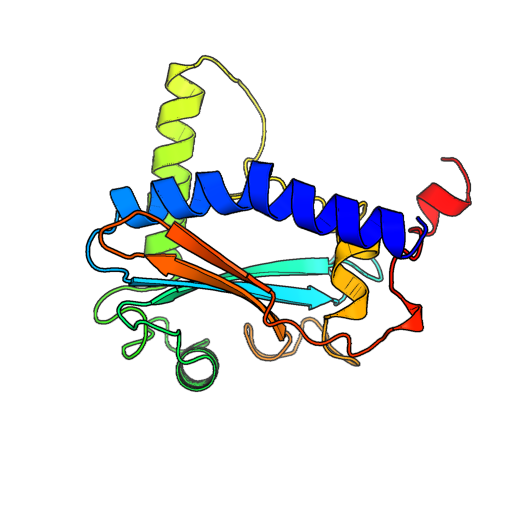 C CA . PRO A 1 82 ? -15.623 -3.068 12.212 1.00 93.44 82 PRO A CA 1
ATOM 659 C C . PRO A 1 82 ? -16.452 -1.798 12.409 1.00 93.44 82 PRO A C 1
ATOM 661 O O . PRO A 1 82 ? -16.012 -0.84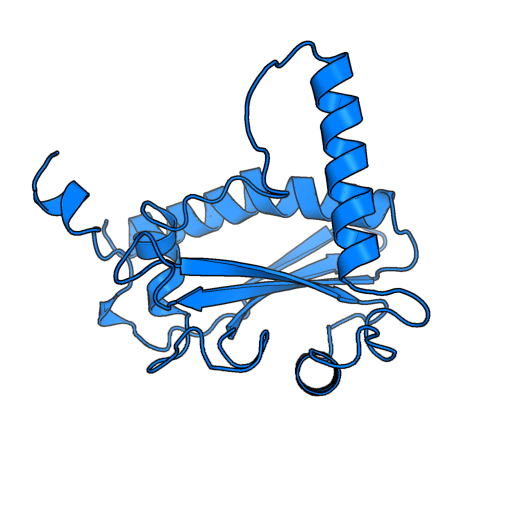3 13.053 1.00 93.44 82 PRO A O 1
ATOM 664 N N . GLY A 1 83 ? -17.676 -1.810 11.877 1.00 88.81 83 GLY A N 1
ATOM 665 C CA . GLY A 1 83 ? -18.614 -0.692 11.972 1.00 88.81 83 GLY A CA 1
ATOM 666 C C . GLY A 1 83 ? -18.261 0.557 11.155 1.00 88.81 83 GLY A C 1
ATOM 667 O O . GLY A 1 83 ? -18.887 1.594 11.380 1.00 88.81 83 GLY A O 1
ATOM 668 N N . ARG A 1 84 ? -17.294 0.488 10.229 1.00 86.38 84 ARG A N 1
ATOM 669 C CA . ARG A 1 84 ? -16.959 1.577 9.295 1.00 86.38 84 ARG A CA 1
ATOM 670 C C . ARG A 1 84 ? -16.824 1.050 7.869 1.00 86.38 84 ARG A C 1
ATOM 672 O O . ARG A 1 84 ? -16.319 -0.053 7.659 1.00 86.38 84 ARG A O 1
ATOM 679 N N . SER A 1 85 ? -17.237 1.843 6.881 1.00 85.56 85 SER A N 1
ATOM 680 C CA . SER A 1 85 ? -16.922 1.523 5.486 1.00 85.56 85 SER A CA 1
ATOM 681 C C . SER A 1 85 ? -15.517 2.013 5.107 1.00 85.56 85 SER A C 1
ATOM 683 O O . SER A 1 85 ? -15.103 3.088 5.550 1.00 85.56 85 SER A O 1
ATOM 685 N N . PRO A 1 86 ? -14.781 1.285 4.245 1.00 80.50 86 PRO A N 1
ATOM 686 C CA . PRO A 1 86 ? -13.508 1.768 3.707 1.00 80.50 86 PRO A CA 1
ATOM 687 C C . PRO A 1 86 ? -13.624 3.120 2.987 1.00 80.50 86 PRO A C 1
ATOM 689 O O . PRO A 1 86 ? -12.744 3.964 3.123 1.00 80.50 86 PRO A O 1
ATOM 692 N N . ALA A 1 87 ? -14.732 3.359 2.276 1.00 79.44 87 ALA A N 1
ATOM 693 C CA . ALA A 1 87 ? -14.967 4.617 1.567 1.00 79.44 87 ALA A CA 1
ATOM 694 C C . ALA A 1 87 ? -15.075 5.817 2.523 1.00 79.44 87 ALA A C 1
ATOM 696 O O . ALA A 1 87 ? -14.441 6.838 2.287 1.00 79.44 87 ALA A O 1
ATOM 697 N N . GLU A 1 88 ? -15.807 5.676 3.636 1.00 84.44 88 GLU A N 1
ATOM 698 C CA . GLU A 1 88 ? -15.903 6.728 4.660 1.00 84.44 88 GLU A CA 1
ATOM 699 C C . GLU A 1 88 ? -14.533 7.062 5.261 1.00 84.44 88 GLU A C 1
ATOM 701 O O . GLU A 1 88 ? -14.227 8.231 5.478 1.00 84.44 88 GLU A O 1
ATOM 706 N N . LEU A 1 89 ? -13.681 6.055 5.488 1.00 85.19 89 LEU A N 1
ATOM 707 C CA . LEU A 1 89 ? -12.327 6.271 6.007 1.00 85.19 89 LEU A CA 1
ATOM 708 C C . LEU A 1 89 ? -11.469 7.096 5.046 1.00 85.19 89 LEU A C 1
ATOM 710 O O . LEU A 1 89 ? -10.781 8.022 5.475 1.00 85.19 89 LEU A O 1
ATOM 714 N N . ILE A 1 90 ? -11.503 6.760 3.754 1.00 81.94 90 ILE A N 1
ATOM 715 C CA . ILE A 1 90 ? -10.760 7.497 2.729 1.00 81.94 90 ILE A CA 1
ATOM 716 C C . ILE A 1 90 ? -11.301 8.921 2.598 1.00 81.94 90 ILE A C 1
ATOM 718 O O . ILE A 1 90 ? -10.507 9.861 2.608 1.00 81.94 90 ILE A O 1
ATOM 722 N N . ASP A 1 91 ? -12.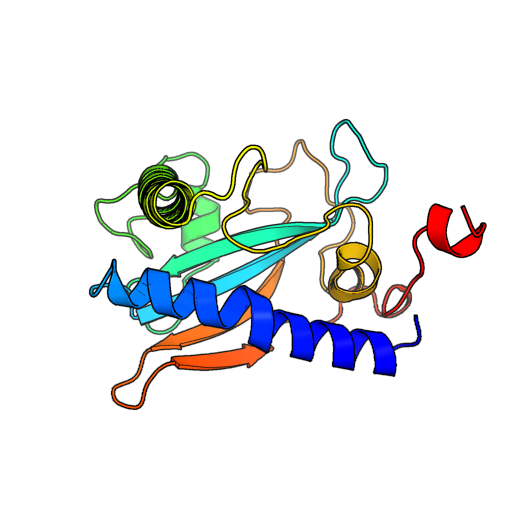622 9.098 2.553 1.00 83.31 91 ASP A N 1
ATOM 723 C CA . ASP A 1 91 ? -13.248 10.420 2.487 1.00 83.31 91 ASP A CA 1
ATOM 724 C C . ASP A 1 91 ? -12.853 11.291 3.692 1.00 83.31 91 ASP A C 1
ATOM 726 O O . ASP A 1 91 ? -12.514 12.462 3.522 1.00 83.31 91 ASP A O 1
ATOM 730 N N . GLU A 1 92 ? -12.848 10.743 4.911 1.00 86.75 92 GLU A N 1
ATOM 731 C CA . GLU A 1 92 ? -12.407 11.455 6.119 1.00 86.75 92 GLU A CA 1
ATOM 732 C C . GLU A 1 92 ? -10.935 11.905 6.012 1.00 86.75 92 GLU A C 1
ATOM 734 O O . GLU A 1 92 ? -10.627 13.072 6.272 1.00 86.75 92 GLU A O 1
ATOM 739 N N . LEU A 1 93 ? -10.034 11.025 5.557 1.00 84.88 93 LEU A N 1
ATOM 740 C CA . LEU A 1 93 ? -8.605 11.339 5.406 1.00 84.88 93 LEU A CA 1
ATOM 741 C C . LEU A 1 93 ? -8.332 12.365 4.305 1.00 84.88 93 LEU A C 1
ATOM 743 O O . LEU A 1 93 ? -7.518 13.274 4.491 1.00 84.88 93 LEU A O 1
ATOM 747 N N . VAL A 1 94 ? -9.004 12.232 3.160 1.00 80.56 94 VAL A N 1
ATOM 748 C CA . VAL A 1 94 ? -8.870 13.169 2.039 1.00 80.56 94 VAL A CA 1
ATOM 749 C C . VAL A 1 94 ? -9.397 14.541 2.446 1.00 80.56 94 VAL A C 1
ATOM 751 O O . VAL A 1 94 ? -8.709 15.538 2.236 1.00 80.56 94 VAL A O 1
ATOM 754 N N . ASN A 1 95 ? -10.561 14.613 3.097 1.00 80.81 95 ASN A N 1
ATOM 755 C CA . ASN A 1 95 ? -11.114 15.884 3.565 1.00 80.81 95 ASN A CA 1
ATOM 756 C C . ASN A 1 95 ? -10.206 16.562 4.601 1.00 80.81 95 ASN A C 1
ATOM 758 O O . ASN A 1 95 ? -9.968 17.765 4.505 1.00 80.81 95 ASN A O 1
ATOM 762 N N . GLN A 1 96 ? -9.626 15.802 5.538 1.00 79.00 96 GLN A N 1
ATOM 763 C CA . GLN A 1 96 ? -8.646 16.340 6.485 1.00 79.00 96 GLN A CA 1
ATOM 764 C C . GLN A 1 96 ? -7.422 16.927 5.763 1.00 79.00 96 GLN A C 1
ATOM 766 O O . GLN A 1 96 ? -6.973 18.029 6.087 1.00 79.00 96 GLN A O 1
ATOM 771 N N . GLN A 1 97 ? -6.890 16.218 4.764 1.00 75.69 97 GLN A N 1
ATOM 772 C CA . GLN A 1 97 ? -5.766 16.703 3.961 1.00 75.69 97 GLN A CA 1
ATOM 773 C C . GLN A 1 97 ? -6.127 17.967 3.171 1.00 75.69 97 GLN A C 1
ATOM 775 O O . GLN A 1 97 ? -5.320 18.895 3.088 1.00 75.69 97 GLN A O 1
ATOM 780 N N . MET A 1 98 ? -7.338 18.031 2.620 1.00 72.69 98 MET A N 1
ATOM 781 C CA . MET A 1 98 ? -7.831 19.206 1.902 1.00 72.69 98 MET A CA 1
ATOM 782 C C . MET A 1 98 ? -7.924 20.428 2.814 1.00 72.69 98 MET A C 1
ATOM 784 O O . MET A 1 98 ? -7.457 21.502 2.433 1.00 72.69 98 MET A O 1
ATOM 788 N N . ASP A 1 99 ? -8.448 20.273 4.029 1.00 74.31 99 ASP A N 1
ATOM 789 C CA . ASP A 1 99 ? -8.512 21.363 5.003 1.00 74.31 99 ASP A CA 1
ATOM 790 C C . ASP A 1 99 ? -7.112 21.902 5.333 1.00 74.31 99 ASP A C 1
ATOM 792 O O . ASP A 1 99 ? -6.900 23.116 5.389 1.00 74.31 99 ASP A O 1
ATOM 796 N N . GLU A 1 100 ? -6.120 21.028 5.508 1.00 73.19 100 GLU A N 1
ATOM 797 C CA . GLU A 1 100 ? -4.730 21.432 5.749 1.00 73.19 100 GLU A CA 1
ATOM 798 C C . GLU A 1 100 ? -4.134 22.215 4.569 1.00 73.19 100 GLU A C 1
ATOM 800 O O . GLU A 1 100 ? -3.474 23.235 4.783 1.00 73.19 100 GLU A O 1
ATOM 805 N N . LEU A 1 101 ? -4.385 21.779 3.332 1.00 69.50 101 LEU A N 1
ATOM 806 C CA . LEU A 1 101 ? -3.859 22.406 2.113 1.00 69.50 101 LEU A CA 1
ATOM 807 C C . LEU A 1 101 ? -4.531 23.746 1.795 1.00 69.50 101 LEU A C 1
ATOM 809 O O . LEU A 1 101 ? -3.845 24.716 1.456 1.00 69.50 101 LEU A O 1
ATOM 813 N N . VAL A 1 102 ? -5.851 23.837 1.980 1.00 67.56 102 VAL A N 1
ATOM 814 C CA . VAL A 1 102 ? -6.606 25.095 1.871 1.00 67.56 102 VAL A CA 1
ATOM 815 C C . VAL A 1 102 ? -6.081 26.106 2.889 1.00 67.56 102 VAL A C 1
ATOM 817 O O . VAL A 1 102 ? -5.817 27.261 2.543 1.00 67.56 102 VAL A O 1
ATOM 820 N N . ASN A 1 103 ? -5.841 25.667 4.128 1.00 65.94 103 ASN A N 1
ATOM 821 C CA . ASN A 1 103 ? -5.242 26.507 5.165 1.00 65.94 103 ASN A CA 1
ATOM 822 C C . ASN A 1 103 ? -3.799 26.938 4.829 1.00 65.94 103 ASN A C 1
ATOM 824 O O . ASN A 1 103 ? -3.348 27.984 5.300 1.00 65.94 103 ASN A O 1
ATOM 828 N N . GLN A 1 104 ? -3.091 26.181 3.986 1.00 68.62 104 GLN A N 1
ATOM 829 C CA . GLN A 1 104 ? -1.747 26.493 3.485 1.00 68.62 104 GLN A CA 1
ATOM 830 C C . GLN A 1 104 ? -1.731 27.267 2.151 1.00 68.62 104 GLN A C 1
ATOM 832 O O . GLN A 1 104 ? -0.651 27.561 1.642 1.00 68.62 104 GLN A O 1
ATOM 837 N N . GLN A 1 105 ? -2.893 27.663 1.612 1.00 58.53 105 GLN A N 1
ATOM 838 C CA . GLN A 1 105 ? -3.030 28.406 0.346 1.00 58.53 105 GLN A CA 1
ATOM 839 C C . GLN A 1 105 ? -2.425 27.692 -0.879 1.00 58.53 105 GLN A C 1
ATOM 841 O O . GLN A 1 105 ? -1.925 28.346 -1.796 1.00 58.53 105 GLN A O 1
ATOM 846 N N . MET A 1 106 ? -2.468 26.358 -0.915 1.00 57.09 106 MET A N 1
ATOM 847 C CA . MET A 1 106 ? -2.102 25.592 -2.110 1.00 57.09 106 MET A CA 1
ATOM 848 C C . MET A 1 106 ? -3.359 25.351 -2.956 1.00 57.09 106 MET A C 1
ATOM 850 O O . MET A 1 106 ? -4.211 24.550 -2.587 1.00 57.09 106 MET A O 1
ATOM 854 N N . ASP A 1 107 ? -3.506 26.094 -4.056 1.00 40.94 107 ASP A N 1
ATOM 855 C CA . ASP A 1 107 ? -4.695 26.066 -4.920 1.00 40.94 107 ASP A CA 1
ATOM 856 C C . ASP A 1 107 ? -4.521 25.092 -6.104 1.00 40.94 107 ASP A C 1
ATOM 858 O O . ASP A 1 107 ? -3.490 25.113 -6.782 1.00 40.94 107 ASP A O 1
ATOM 862 N N . GLY A 1 108 ? -5.547 24.277 -6.378 1.00 46.59 108 GLY A N 1
ATOM 863 C CA . GLY A 1 108 ? -5.770 23.667 -7.696 1.00 46.59 108 GLY A CA 1
ATOM 864 C C . GLY A 1 108 ? -5.093 22.334 -8.050 1.00 46.59 108 GLY A C 1
ATOM 865 O O . GLY A 1 108 ? -4.987 22.046 -9.240 1.00 46.59 108 GLY A O 1
ATOM 866 N N . GLN A 1 109 ? -4.654 21.508 -7.098 1.00 44.56 109 GLN A N 1
ATOM 867 C CA . GLN A 1 109 ? -4.242 20.127 -7.404 1.00 44.56 109 GLN A CA 1
ATOM 868 C C . GLN A 1 109 ? -5.315 19.126 -6.945 1.00 44.56 109 GLN A C 1
ATOM 870 O O . GLN A 1 109 ? -5.894 19.271 -5.873 1.00 44.56 109 GLN A O 1
ATOM 875 N N . GLU A 1 110 ? -5.611 18.127 -7.777 1.00 42.62 110 GLU A N 1
ATOM 876 C CA . GLU A 1 110 ? -6.306 16.915 -7.338 1.00 42.62 110 GLU A CA 1
ATOM 877 C C . GLU A 1 110 ? -5.318 16.115 -6.485 1.00 42.62 110 GLU A C 1
ATOM 879 O O . GLU A 1 110 ? -4.194 15.852 -6.918 1.00 42.62 110 GLU A O 1
ATOM 884 N N . PHE A 1 111 ? -5.690 15.807 -5.242 1.00 51.66 111 PHE A N 1
ATOM 885 C CA . PHE A 1 111 ? -4.754 15.262 -4.263 1.00 51.66 111 PHE A CA 1
ATOM 886 C C . PHE A 1 111 ? -5.114 13.823 -3.903 1.00 51.66 111 PHE A C 1
ATOM 888 O O . PHE A 1 111 ? -6.006 13.607 -3.078 1.00 51.66 111 PHE A O 1
ATOM 895 N N . PRO A 1 112 ? -4.416 12.825 -4.469 1.00 60.00 112 PRO A N 1
ATOM 896 C CA . PRO A 1 112 ? -4.470 11.484 -3.916 1.00 60.00 112 PRO A CA 1
ATOM 897 C C . PRO A 1 112 ? -3.925 11.497 -2.479 1.00 60.00 112 PRO A C 1
ATOM 899 O O . PRO A 1 112 ? -3.044 12.291 -2.131 1.00 60.00 112 PRO A O 1
ATOM 902 N N . PHE A 1 113 ? -4.446 10.599 -1.636 1.00 72.50 113 PHE A N 1
ATOM 903 C CA . PHE A 1 113 ? -3.978 10.406 -0.256 1.00 72.50 113 PHE A CA 1
ATOM 904 C C . PHE A 1 113 ? -2.448 10.240 -0.180 1.00 72.50 113 PHE A C 1
ATOM 906 O O . PHE A 1 113 ? -1.834 10.698 0.780 1.00 72.50 113 PHE A O 1
ATOM 913 N N . MET A 1 114 ? -1.831 9.643 -1.209 1.00 84.31 114 MET A N 1
ATOM 914 C CA . MET A 1 114 ? -0.380 9.560 -1.410 1.00 84.31 114 MET A CA 1
ATOM 915 C C . MET A 1 114 ? -0.002 10.063 -2.804 1.00 84.31 114 MET A C 1
ATOM 917 O O . MET A 1 114 ? -0.723 9.787 -3.759 1.00 84.31 114 MET A O 1
ATOM 921 N N . GLY A 1 115 ? 1.153 10.723 -2.951 1.00 84.69 115 GLY A N 1
ATOM 922 C CA . GLY A 1 115 ? 1.691 11.052 -4.270 1.00 84.69 115 GLY A CA 1
ATOM 923 C C . GLY A 1 115 ? 1.955 9.777 -5.074 1.00 84.69 115 GLY A C 1
ATOM 924 O O . GLY A 1 115 ? 2.863 9.014 -4.744 1.00 84.69 115 GLY A O 1
ATOM 925 N N . TRP A 1 116 ? 1.145 9.525 -6.104 1.00 89.56 116 TRP A N 1
ATOM 926 C CA . TRP A 1 116 ? 1.197 8.285 -6.871 1.00 89.56 116 TRP A CA 1
ATOM 927 C C . TRP A 1 116 ? 0.963 8.536 -8.360 1.00 89.56 116 TRP A C 1
ATOM 929 O O . TRP A 1 116 ? -0.112 8.949 -8.782 1.00 89.56 116 TRP A O 1
ATOM 939 N N . ASP A 1 117 ? 1.994 8.277 -9.157 1.00 89.31 117 ASP A N 1
ATOM 940 C CA . ASP A 1 117 ? 1.969 8.423 -10.610 1.00 89.31 117 ASP A CA 1
ATOM 941 C C . ASP A 1 117 ? 1.642 7.073 -11.262 1.00 89.31 117 ASP A C 1
ATOM 943 O O . ASP A 1 117 ? 2.551 6.304 -11.589 1.00 89.31 117 ASP A O 1
ATOM 947 N N . GLU A 1 118 ? 0.345 6.765 -11.405 1.00 89.06 118 GLU A N 1
ATOM 948 C CA . GLU A 1 118 ? -0.171 5.469 -11.895 1.00 89.06 118 GLU A CA 1
ATOM 949 C C . GLU A 1 118 ? 0.367 5.079 -13.277 1.00 89.06 118 GLU A C 1
ATOM 951 O O . GLU A 1 118 ? 0.507 3.895 -13.585 1.00 89.06 118 GLU A O 1
ATOM 956 N N . ASN A 1 119 ? 0.710 6.075 -14.097 1.00 87.81 119 ASN A N 1
ATOM 957 C CA . ASN A 1 119 ? 1.078 5.898 -15.501 1.00 87.81 119 ASN A CA 1
ATOM 958 C C . ASN A 1 119 ? 2.572 6.123 -15.781 1.00 87.81 119 ASN A C 1
ATOM 960 O O . ASN A 1 119 ? 3.015 5.955 -16.921 1.00 87.81 119 ASN A O 1
ATOM 964 N N . GLY A 1 120 ? 3.355 6.483 -14.762 1.00 88.44 120 GLY A N 1
ATOM 965 C CA . GLY A 1 120 ? 4.782 6.767 -14.879 1.00 88.44 120 GLY A CA 1
ATOM 966 C C . GLY A 1 120 ? 5.622 5.989 -13.873 1.00 88.44 120 GLY A C 1
ATOM 967 O O . GLY A 1 120 ? 5.845 4.786 -14.047 1.00 88.44 120 GLY A O 1
ATOM 968 N N . GLU A 1 121 ? 6.142 6.664 -12.842 1.00 90.75 121 GLU A N 1
ATOM 969 C CA . GLU A 1 121 ? 7.165 6.072 -11.958 1.00 90.75 121 GLU A CA 1
ATOM 970 C C . GLU A 1 121 ? 6.651 4.798 -11.257 1.00 90.75 121 GLU A C 1
ATOM 972 O O . GLU A 1 121 ? 7.409 3.835 -11.106 1.00 90.75 121 GLU A O 1
ATOM 977 N N . SER A 1 122 ? 5.360 4.724 -10.907 1.00 93.56 122 SER A N 1
ATOM 978 C CA . SER A 1 122 ? 4.789 3.550 -10.225 1.00 93.56 122 SER A CA 1
ATOM 979 C C . SER A 1 122 ? 4.933 2.250 -11.028 1.00 93.56 122 SER A C 1
ATOM 981 O O . SER A 1 122 ? 5.164 1.195 -10.433 1.00 93.56 122 SER A O 1
ATOM 983 N N . ILE A 1 123 ? 4.909 2.313 -12.364 1.00 93.12 123 ILE A N 1
ATOM 984 C CA . ILE A 1 123 ? 5.128 1.155 -13.239 1.00 93.12 123 ILE A CA 1
ATOM 985 C C . ILE A 1 123 ? 6.541 0.607 -13.028 1.00 93.12 123 ILE A C 1
ATOM 987 O O . ILE A 1 123 ? 6.714 -0.577 -12.731 1.00 93.12 123 ILE A O 1
ATOM 991 N N . SER A 1 124 ? 7.549 1.483 -13.101 1.00 93.62 124 SER A N 1
ATOM 992 C CA . SER A 1 124 ? 8.954 1.110 -12.885 1.00 93.62 124 SER A CA 1
ATOM 993 C C . SER A 1 124 ? 9.185 0.518 -11.495 1.00 93.62 124 SER A C 1
ATOM 995 O O . SER A 1 124 ? 10.013 -0.381 -11.322 1.00 93.62 124 SER A O 1
ATOM 997 N N . LEU A 1 125 ? 8.483 1.053 -10.492 1.00 96.06 125 LEU A N 1
ATOM 998 C CA . LEU A 1 125 ? 8.684 0.698 -9.095 1.00 96.06 125 LEU A CA 1
ATOM 999 C C . LEU A 1 125 ? 7.936 -0.573 -8.696 1.00 96.06 125 LEU A C 1
ATOM 1001 O O . LEU A 1 125 ? 8.514 -1.397 -7.991 1.00 96.06 125 LEU A O 1
ATOM 1005 N N . PHE A 1 126 ? 6.688 -0.759 -9.116 1.00 97.12 126 PHE A N 1
ATOM 1006 C CA . PHE A 1 126 ? 5.789 -1.727 -8.483 1.00 97.12 126 PHE A CA 1
ATOM 1007 C C . PHE A 1 126 ? 5.225 -2.789 -9.425 1.00 97.12 126 PHE A C 1
ATOM 1009 O O . PHE A 1 126 ? 4.771 -3.818 -8.925 1.00 97.12 126 PHE A O 1
ATOM 1016 N N . ALA A 1 127 ? 5.330 -2.641 -10.752 1.00 95.38 127 ALA A N 1
ATOM 1017 C CA . ALA A 1 127 ? 4.774 -3.627 -11.686 1.00 95.38 127 ALA A CA 1
ATOM 1018 C C . ALA A 1 127 ? 5.301 -5.052 -11.420 1.00 95.38 127 ALA A C 1
ATOM 1020 O O . ALA A 1 127 ? 4.539 -6.015 -11.456 1.00 95.38 127 ALA A O 1
ATOM 1021 N N . ALA A 1 128 ? 6.571 -5.215 -11.040 1.00 97.00 128 ALA A N 1
ATOM 1022 C CA . ALA A 1 128 ? 7.132 -6.530 -10.709 1.00 97.00 128 ALA A CA 1
ATOM 1023 C C . ALA A 1 128 ? 6.412 -7.264 -9.554 1.00 97.00 128 ALA A C 1
ATOM 1025 O O . ALA A 1 128 ? 6.537 -8.486 -9.443 1.00 97.00 128 ALA A O 1
ATOM 1026 N N . PHE A 1 129 ? 5.670 -6.545 -8.706 1.00 97.88 129 PHE A N 1
ATOM 1027 C CA . PHE A 1 129 ? 4.969 -7.067 -7.528 1.00 97.88 129 PHE A CA 1
ATOM 1028 C C . PHE A 1 129 ? 3.478 -7.337 -7.760 1.00 97.88 129 PHE A C 1
ATOM 1030 O O . PHE A 1 129 ? 2.886 -8.075 -6.974 1.00 97.88 129 PHE A O 1
ATOM 1037 N N . CYS A 1 130 ? 2.866 -6.785 -8.811 1.00 96.50 130 CYS A N 1
ATOM 1038 C CA . CYS A 1 130 ? 1.444 -7.020 -9.077 1.00 96.50 130 CYS A CA 1
ATOM 1039 C C . CYS A 1 130 ? 1.195 -8.419 -9.662 1.00 96.50 130 CYS A C 1
ATOM 1041 O O . CYS A 1 130 ? 2.088 -9.025 -10.271 1.00 96.50 130 CYS A O 1
ATOM 1043 N N . GLU A 1 131 ? -0.034 -8.905 -9.484 1.00 94.88 131 GLU A N 1
ATOM 1044 C CA . GLU A 1 131 ? -0.528 -10.138 -10.102 1.00 94.88 131 GLU A CA 1
ATOM 1045 C C . GLU A 1 131 ? -0.490 -10.062 -11.641 1.00 94.88 131 GLU A C 1
ATOM 1047 O O . GLU A 1 131 ? -0.487 -8.987 -12.243 1.00 94.88 131 GLU A O 1
ATOM 1052 N N . GLU A 1 132 ? -0.434 -11.226 -12.287 1.00 91.00 132 GLU A N 1
ATOM 1053 C CA . GLU A 1 132 ? -0.507 -11.343 -13.745 1.00 91.00 132 GLU A CA 1
ATOM 1054 C C . GLU A 1 132 ? -1.954 -11.589 -14.192 1.00 91.00 132 GLU A C 1
ATOM 1056 O O . GLU A 1 132 ? -2.703 -12.298 -13.525 1.00 91.00 132 GLU A O 1
ATOM 1061 N N . GLY A 1 133 ? -2.340 -11.037 -15.346 1.00 88.62 133 GLY A N 1
ATOM 1062 C CA . GLY A 1 133 ? -3.661 -11.270 -15.939 1.00 88.62 133 GLY A CA 1
ATOM 1063 C C . GLY A 1 133 ? -4.804 -10.455 -15.326 1.00 88.62 133 GLY A C 1
ATOM 1064 O O . GLY A 1 133 ? -5.961 -10.744 -15.624 1.00 88.62 133 GLY A O 1
ATOM 1065 N N . CYS A 1 134 ? -4.497 -9.448 -14.506 1.00 90.75 134 CYS A N 1
ATOM 1066 C CA . CYS A 1 134 ? -5.505 -8.561 -13.936 1.00 90.75 134 CYS A CA 1
ATOM 1067 C C . CYS A 1 134 ? -6.178 -7.674 -14.989 1.00 90.75 134 CYS A C 1
ATOM 1069 O O . CYS A 1 134 ? -5.560 -7.258 -15.970 1.00 90.75 134 CYS A O 1
ATOM 1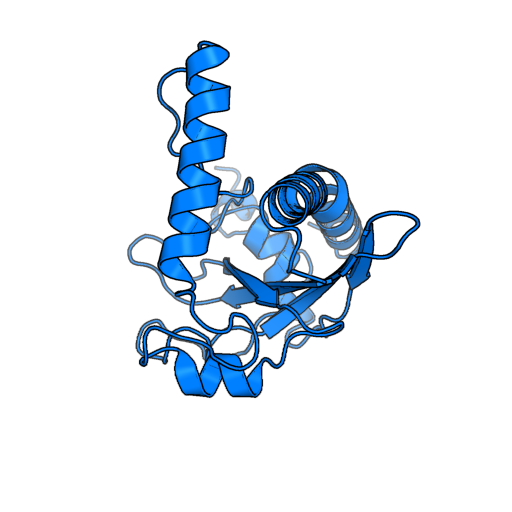071 N N . HIS A 1 135 ? -7.452 -7.365 -14.761 1.00 87.62 135 HIS A N 1
ATOM 1072 C CA . HIS A 1 135 ? -8.254 -6.493 -15.612 1.00 87.62 135 HIS A CA 1
ATOM 1073 C C . HIS A 1 135 ? -9.335 -5.778 -14.790 1.00 87.62 135 HIS A C 1
ATOM 1075 O O . HIS A 1 135 ? -9.737 -6.258 -13.734 1.00 87.62 135 HIS A O 1
ATOM 1081 N N . GLN A 1 136 ? -9.848 -4.662 -15.307 1.00 83.69 136 GLN A N 1
ATOM 1082 C CA . GLN A 1 136 ? -10.839 -3.814 -14.627 1.00 83.69 136 GLN A CA 1
ATOM 1083 C C . GLN A 1 136 ? -12.157 -4.520 -14.260 1.00 83.69 136 GLN A C 1
ATOM 1085 O O . GLN A 1 136 ? -12.820 -4.120 -13.314 1.00 83.69 136 GLN A O 1
ATOM 1090 N N . ASP A 1 137 ? -12.537 -5.576 -14.993 1.00 86.38 137 ASP A N 1
ATOM 1091 C CA . ASP A 1 137 ? -13.768 -6.329 -14.700 1.00 86.38 137 ASP A CA 1
ATOM 1092 C C . ASP A 1 137 ? -13.609 -7.320 -13.524 1.00 86.38 137 ASP A C 1
ATOM 1094 O O . ASP A 1 137 ? -14.555 -8.034 -13.187 1.00 86.38 137 ASP A O 1
ATOM 1098 N N . MET A 1 138 ? -12.413 -7.430 -12.929 1.00 88.75 138 MET A N 1
ATOM 1099 C CA . MET A 1 138 ? -12.215 -8.205 -11.701 1.00 88.75 138 MET A CA 1
ATOM 1100 C C . MET A 1 138 ? -12.856 -7.488 -10.510 1.00 88.75 138 MET A C 1
ATOM 1102 O O . MET A 1 138 ? -13.055 -6.275 -10.525 1.00 88.75 138 MET A O 1
ATOM 1106 N N . ARG A 1 139 ? -13.154 -8.229 -9.437 1.00 85.44 139 ARG A N 1
ATOM 1107 C CA . ARG A 1 139 ? -13.616 -7.594 -8.196 1.00 85.44 139 ARG A CA 1
ATOM 1108 C C . ARG A 1 139 ? -12.515 -6.717 -7.607 1.00 85.44 139 ARG A C 1
ATOM 1110 O O . ARG A 1 139 ? -11.334 -7.032 -7.740 1.00 85.44 139 ARG A O 1
ATOM 1117 N N . TYR A 1 140 ? -12.919 -5.654 -6.916 1.00 80.94 140 TYR A N 1
ATOM 1118 C CA . TYR A 1 140 ? -12.053 -4.544 -6.509 1.00 80.94 140 TYR A CA 1
ATOM 1119 C C . TYR A 1 140 ? -10.687 -4.976 -5.940 1.00 80.94 140 TYR A C 1
ATOM 1121 O O . TYR A 1 140 ? -9.657 -4.670 -6.526 1.00 80.94 140 TYR A O 1
ATOM 1129 N N . LEU A 1 141 ? -10.660 -5.778 -4.867 1.00 90.62 141 LEU A N 1
ATOM 1130 C CA . LEU A 1 141 ? -9.415 -6.251 -4.229 1.00 90.62 141 LEU A CA 1
ATOM 1131 C C . LEU A 1 141 ? -8.850 -7.559 -4.810 1.00 90.62 141 LEU A C 1
ATOM 1133 O O . LEU A 1 141 ? -7.836 -8.075 -4.328 1.00 90.62 141 LEU A O 1
ATOM 1137 N N . GLU A 1 142 ? -9.495 -8.128 -5.826 1.00 91.44 142 GLU A N 1
ATOM 1138 C CA . GLU A 1 142 ? -9.070 -9.386 -6.445 1.00 91.44 142 GLU A CA 1
ATOM 1139 C C . GLU A 1 142 ? -7.766 -9.203 -7.237 1.00 91.44 142 GLU A C 1
ATOM 1141 O O . GLU A 1 142 ? -6.905 -10.079 -7.213 1.00 91.44 142 GLU A O 1
ATOM 1146 N N . ALA A 1 143 ? -7.582 -8.037 -7.866 1.00 92.81 143 ALA A N 1
ATOM 1147 C CA . ALA A 1 143 ? -6.400 -7.713 -8.670 1.00 92.81 143 ALA A CA 1
ATOM 1148 C C . ALA A 1 143 ? -5.160 -7.300 -7.849 1.00 92.81 143 ALA A C 1
ATOM 1150 O O . ALA A 1 143 ? -4.056 -7.190 -8.393 1.00 92.81 143 ALA A O 1
ATOM 1151 N N . TYR A 1 144 ? -5.344 -7.033 -6.556 1.00 95.62 144 TYR A N 1
ATOM 1152 C CA . TYR A 1 144 ? -4.357 -6.387 -5.702 1.00 95.62 144 TYR A CA 1
ATOM 1153 C C . TYR A 1 144 ? -3.471 -7.392 -4.961 1.00 95.62 144 TYR A C 1
ATOM 1155 O O . TYR A 1 144 ? -3.950 -8.319 -4.297 1.00 95.62 144 TYR A O 1
ATOM 1163 N N . ALA A 1 145 ? -2.159 -7.163 -5.037 1.00 97.31 145 ALA A N 1
ATOM 1164 C CA . ALA A 1 145 ? -1.135 -7.906 -4.315 1.00 97.31 145 ALA A CA 1
ATOM 1165 C C . ALA A 1 145 ? -0.584 -7.086 -3.134 1.00 97.31 145 ALA A C 1
ATOM 1167 O O . ALA A 1 145 ? -0.398 -5.874 -3.265 1.00 97.31 145 ALA A O 1
ATOM 1168 N N . PRO A 1 146 ? -0.259 -7.724 -1.994 1.00 98.19 146 PRO A N 1
ATOM 1169 C CA . PRO A 1 146 ? 0.386 -7.049 -0.874 1.00 98.19 146 PRO A CA 1
ATOM 1170 C C . PRO A 1 146 ? 1.785 -6.560 -1.239 1.00 98.19 146 PRO A C 1
ATOM 1172 O O . PRO A 1 146 ? 2.547 -7.273 -1.892 1.00 98.19 146 PRO A O 1
ATOM 1175 N N . TYR A 1 147 ? 2.141 -5.364 -0.768 1.00 98.56 147 TYR A N 1
ATOM 1176 C CA . TYR A 1 147 ? 3.468 -4.790 -0.966 1.00 98.56 147 TYR A CA 1
ATOM 1177 C C . TYR A 1 147 ? 4.159 -4.382 0.341 1.00 98.56 147 TYR A C 1
ATOM 1179 O O . TYR A 1 147 ? 5.251 -4.881 0.626 1.00 98.56 147 TYR A O 1
ATOM 1187 N N . ALA A 1 148 ? 3.553 -3.508 1.148 1.00 98.62 148 ALA A N 1
ATOM 1188 C CA . ALA A 1 148 ? 4.168 -3.026 2.386 1.00 98.62 148 ALA A CA 1
ATOM 1189 C C . ALA A 1 148 ? 3.178 -3.004 3.549 1.00 98.62 148 ALA A C 1
ATOM 1191 O O . ALA A 1 148 ? 2.074 -2.485 3.422 1.00 98.62 148 ALA A O 1
ATOM 1192 N N . LEU A 1 149 ? 3.600 -3.540 4.688 1.00 98.75 149 LEU A N 1
ATOM 1193 C CA . LEU A 1 149 ? 2.817 -3.610 5.910 1.00 98.75 149 LEU A CA 1
ATOM 1194 C C . LEU A 1 149 ? 3.349 -2.603 6.924 1.00 98.75 149 LEU A C 1
ATOM 1196 O O . LEU A 1 149 ? 4.509 -2.660 7.337 1.00 98.75 149 LEU A O 1
ATOM 1200 N N . PHE A 1 150 ? 2.479 -1.690 7.329 1.00 98.62 150 PHE A N 1
ATOM 1201 C CA . PHE A 1 150 ? 2.725 -0.702 8.361 1.00 98.62 150 PHE A CA 1
ATOM 1202 C C . PHE A 1 150 ? 2.079 -1.182 9.652 1.00 98.62 150 PHE A C 1
ATOM 1204 O O . PHE A 1 150 ? 0.896 -1.516 9.660 1.00 98.62 150 PHE A O 1
ATOM 1211 N N . ARG A 1 151 ? 2.838 -1.207 10.749 1.00 98.44 151 ARG A N 1
ATOM 1212 C CA . ARG A 1 151 ? 2.321 -1.592 12.067 1.00 98.44 151 ARG A CA 1
ATOM 1213 C C . ARG A 1 151 ? 2.593 -0.491 13.072 1.00 98.44 151 ARG A C 1
ATOM 1215 O O . ARG A 1 151 ? 3.712 0.014 13.164 1.00 98.44 151 ARG A O 1
ATOM 1222 N N . ARG A 1 152 ? 1.568 -0.137 13.838 1.00 96.44 152 ARG A N 1
ATOM 1223 C CA . ARG A 1 152 ? 1.683 0.777 14.966 1.00 96.44 152 ARG A CA 1
ATOM 1224 C C . ARG A 1 152 ? 2.078 0.003 16.217 1.00 96.44 152 ARG A C 1
ATOM 1226 O O . ARG A 1 152 ? 1.457 -0.997 16.570 1.00 96.44 152 ARG A O 1
ATOM 1233 N N . SER A 1 153 ? 3.075 0.514 16.916 1.00 91.94 153 SER A N 1
ATOM 1234 C CA . SER A 1 153 ? 3.483 0.085 18.246 1.00 91.94 153 SER A CA 1
ATOM 1235 C C . SER A 1 153 ? 3.594 1.294 19.176 1.00 91.94 153 SER A C 1
ATOM 1237 O O . SER A 1 153 ? 3.428 2.440 18.755 1.00 91.94 153 SER A O 1
ATOM 1239 N N . ASP A 1 154 ? 3.910 1.040 20.445 1.00 88.56 154 ASP A N 1
ATOM 1240 C CA . ASP A 1 154 ? 4.144 2.100 21.433 1.00 88.56 154 ASP A CA 1
ATOM 1241 C C . ASP A 1 154 ? 5.341 2.999 21.056 1.00 88.56 154 ASP A C 1
ATOM 1243 O O . ASP A 1 154 ? 5.380 4.172 21.422 1.00 88.56 154 ASP A O 1
ATOM 1247 N N . ASP A 1 155 ? 6.289 2.470 20.275 1.00 90.31 155 ASP A N 1
ATOM 1248 C CA . ASP A 1 155 ? 7.502 3.169 19.829 1.00 90.31 155 ASP A CA 1
ATOM 1249 C C . ASP A 1 155 ? 7.323 3.907 18.484 1.00 90.31 155 ASP A C 1
ATOM 1251 O O . ASP A 1 155 ? 8.267 4.512 17.967 1.00 90.31 155 ASP A O 1
ATOM 1255 N N . GLY A 1 156 ? 6.123 3.864 17.892 1.00 94.06 156 GLY A N 1
ATOM 1256 C CA . GLY A 1 156 ? 5.791 4.541 16.639 1.00 94.06 156 GLY A CA 1
ATOM 1257 C C . GLY A 1 156 ? 5.261 3.599 15.561 1.00 94.06 156 GLY A C 1
ATOM 1258 O O . GLY A 1 156 ? 4.455 2.716 15.829 1.00 94.06 156 GLY A O 1
ATOM 1259 N N . ILE A 1 157 ? 5.673 3.820 14.310 1.00 97.38 157 ILE A N 1
ATOM 1260 C CA . ILE A 1 157 ? 5.223 3.029 13.156 1.00 97.38 157 ILE A CA 1
ATOM 1261 C C . ILE A 1 157 ? 6.425 2.343 12.528 1.00 97.38 157 ILE A C 1
ATOM 1263 O O . ILE A 1 157 ? 7.413 3.001 12.188 1.00 97.38 157 ILE A O 1
ATOM 1267 N N . THR A 1 158 ? 6.327 1.031 12.347 1.00 97.50 158 THR A N 1
ATOM 1268 C CA . THR A 1 158 ? 7.278 0.241 11.566 1.00 97.50 158 THR A CA 1
ATOM 1269 C C . THR A 1 158 ? 6.705 -0.048 10.184 1.00 97.50 158 THR A C 1
ATOM 1271 O O . THR A 1 158 ? 5.489 -0.069 10.000 1.00 97.50 158 THR A O 1
ATOM 1274 N N . VAL A 1 159 ? 7.586 -0.250 9.203 1.00 98.00 159 VAL A N 1
ATOM 1275 C CA . VAL A 1 159 ? 7.218 -0.676 7.849 1.00 98.00 159 VAL A CA 1
ATOM 1276 C C . VAL A 1 159 ? 8.029 -1.907 7.465 1.00 98.00 159 VAL A C 1
ATOM 1278 O O . VAL A 1 159 ? 9.246 -1.945 7.656 1.00 98.00 159 VAL A O 1
ATOM 1281 N N . GLU A 1 160 ? 7.346 -2.903 6.921 1.00 98.19 160 GLU A N 1
ATOM 1282 C CA . GLU A 1 160 ? 7.914 -4.142 6.407 1.00 98.19 160 GLU A CA 1
ATOM 1283 C C . GLU A 1 160 ? 7.509 -4.306 4.940 1.00 98.19 160 GLU A C 1
ATOM 1285 O O . GLU A 1 160 ? 6.330 -4.215 4.605 1.00 98.19 160 GLU A O 1
ATOM 1290 N N . VAL A 1 161 ? 8.473 -4.551 4.049 1.00 98.38 161 VAL A N 1
ATOM 1291 C CA . VAL A 1 161 ? 8.163 -4.931 2.663 1.00 98.38 161 VAL A CA 1
ATOM 1292 C C . VAL A 1 161 ? 7.811 -6.414 2.658 1.00 98.38 161 VAL A C 1
ATOM 1294 O O . VAL A 1 161 ? 8.686 -7.258 2.835 1.00 98.38 161 VAL A O 1
ATOM 1297 N N . VAL A 1 162 ? 6.531 -6.709 2.457 1.00 98.31 162 VAL A N 1
ATOM 1298 C CA . VAL A 1 162 ? 5.962 -8.067 2.427 1.00 98.31 162 VAL A CA 1
ATOM 1299 C C . VAL A 1 162 ? 5.686 -8.553 1.001 1.00 98.31 162 VAL A C 1
ATOM 1301 O O . VAL A 1 162 ? 5.397 -9.728 0.778 1.00 98.31 162 VAL A O 1
ATOM 1304 N N . GLY A 1 163 ? 5.781 -7.654 0.019 1.00 97.19 163 GLY A N 1
ATOM 1305 C CA . GLY A 1 163 ? 5.551 -7.967 -1.382 1.00 97.19 163 GLY A CA 1
ATOM 1306 C C . GLY A 1 163 ? 6.574 -8.941 -1.945 1.00 97.19 163 GLY A C 1
ATOM 1307 O O . GLY A 1 163 ? 7.781 -8.809 -1.744 1.00 97.19 163 GLY A O 1
ATOM 1308 N N . THR A 1 164 ? 6.079 -9.902 -2.719 1.00 97.06 164 THR A N 1
ATOM 1309 C CA . THR A 1 164 ? 6.909 -10.838 -3.481 1.00 97.06 164 THR A CA 1
ATOM 1310 C C . THR A 1 164 ? 6.897 -10.434 -4.948 1.00 97.06 164 THR A C 1
ATOM 1312 O O . THR A 1 164 ? 5.829 -10.215 -5.514 1.00 97.06 164 THR A O 1
ATOM 1315 N N . MET A 1 165 ? 8.069 -10.357 -5.583 1.00 96.88 165 MET A N 1
ATOM 1316 C CA . MET A 1 165 ? 8.133 -10.131 -7.028 1.00 96.88 165 MET A CA 1
ATOM 1317 C C . MET A 1 165 ? 7.556 -11.340 -7.768 1.00 96.88 165 MET A C 1
ATOM 1319 O O . MET A 1 165 ? 8.128 -12.430 -7.740 1.00 96.88 165 MET A O 1
ATOM 1323 N N . LYS A 1 166 ? 6.435 -11.132 -8.452 1.00 96.31 166 LYS A N 1
ATOM 1324 C CA . LYS A 1 166 ? 5.753 -12.130 -9.287 1.00 96.31 166 LYS A CA 1
ATOM 1325 C C . LYS A 1 166 ? 6.236 -12.074 -10.731 1.00 96.31 166 LYS A C 1
ATOM 1327 O O . LYS A 1 166 ? 6.283 -13.097 -11.407 1.00 96.31 166 LYS A O 1
ATOM 1332 N N . ARG A 1 167 ? 6.646 -10.884 -11.180 1.00 94.25 167 ARG A N 1
ATOM 1333 C CA . ARG A 1 167 ? 7.073 -10.598 -12.556 1.00 94.25 167 ARG A CA 1
ATOM 1334 C C . ARG A 1 167 ? 8.456 -9.931 -12.563 1.00 94.25 167 ARG A C 1
ATOM 1336 O O . ARG A 1 167 ? 8.560 -8.751 -12.892 1.00 94.25 167 ARG A O 1
ATOM 1343 N N . PRO A 1 168 ? 9.542 -10.644 -12.191 1.00 95.06 168 PRO A N 1
ATOM 1344 C CA . PRO A 1 168 ? 10.863 -10.032 -11.993 1.00 95.06 168 PRO A CA 1
ATOM 1345 C C . PRO A 1 168 ? 11.435 -9.319 -13.226 1.00 95.06 168 PRO A C 1
ATOM 1347 O O . PRO A 1 168 ? 12.247 -8.412 -13.089 1.00 95.06 168 PRO A O 1
ATOM 1350 N N . TRP A 1 169 ? 11.011 -9.694 -14.438 1.00 93.12 169 TRP A N 1
ATOM 1351 C CA . TRP A 1 169 ? 11.429 -9.032 -15.681 1.00 93.12 169 TRP A CA 1
ATOM 1352 C C . TRP A 1 169 ? 10.866 -7.610 -15.848 1.00 93.12 169 TRP A C 1
ATOM 1354 O O . TRP A 1 169 ? 11.292 -6.906 -16.760 1.00 93.12 169 TRP A O 1
ATOM 1364 N N . LEU A 1 170 ? 9.928 -7.190 -14.990 1.00 93.25 170 LEU A N 1
ATOM 1365 C CA . LEU A 1 170 ? 9.386 -5.830 -14.950 1.00 93.25 170 LEU A CA 1
ATOM 1366 C C . LEU A 1 170 ? 10.070 -4.936 -13.902 1.00 93.25 170 LEU A C 1
ATOM 1368 O O . LEU A 1 170 ? 9.728 -3.761 -13.807 1.00 93.25 170 LEU A O 1
ATOM 1372 N N . ASP A 1 171 ? 11.022 -5.442 -13.108 1.00 95.06 171 ASP A N 1
ATOM 1373 C CA . ASP A 1 171 ? 11.667 -4.636 -12.062 1.00 95.06 171 ASP A CA 1
ATOM 1374 C C . ASP A 1 171 ? 12.548 -3.534 -12.674 1.00 95.06 171 ASP A C 1
ATOM 1376 O O . ASP A 1 171 ? 13.580 -3.802 -13.296 1.00 95.06 171 ASP A O 1
ATOM 1380 N N . GLY A 1 172 ? 12.117 -2.278 -12.524 1.00 91.06 172 GLY A N 1
ATOM 1381 C CA . GLY A 1 172 ? 12.762 -1.119 -13.136 1.00 91.06 172 GLY A CA 1
ATOM 1382 C C . GLY A 1 172 ? 12.477 -0.938 -14.631 1.00 91.06 172 GLY A C 1
ATOM 1383 O O . GLY A 1 172 ? 13.178 -0.155 -15.288 1.00 91.06 172 GLY A O 1
ATOM 1384 N N . VAL A 1 173 ? 11.474 -1.624 -15.193 1.00 88.00 173 VAL A N 1
ATOM 1385 C CA . VAL A 1 173 ? 11.060 -1.406 -16.588 1.00 88.00 173 VAL A CA 1
ATOM 1386 C C . VAL A 1 173 ? 10.730 0.070 -16.808 1.00 88.00 173 VAL A C 1
ATOM 1388 O O . VAL A 1 173 ? 10.086 0.685 -15.973 1.00 88.00 173 VAL A O 1
ATOM 1391 N N . ARG A 1 174 ? 11.205 0.664 -17.906 1.00 77.25 174 ARG A N 1
ATOM 1392 C CA . ARG A 1 174 ? 10.807 2.034 -18.263 1.00 77.25 174 ARG A CA 1
ATOM 1393 C C . ARG A 1 174 ? 9.445 1.998 -18.931 1.00 77.25 174 ARG A C 1
ATOM 1395 O O . ARG A 1 174 ? 9.188 1.087 -19.720 1.00 77.25 174 ARG A O 1
ATOM 1402 N N . THR A 1 175 ? 8.618 3.001 -18.671 1.00 67.31 175 THR A N 1
ATOM 1403 C CA . THR A 1 175 ? 7.395 3.191 -19.456 1.00 67.31 175 THR A CA 1
ATOM 1404 C C . THR A 1 175 ? 7.768 3.490 -20.913 1.00 67.31 175 THR A C 1
ATOM 1406 O O . THR A 1 175 ? 8.875 3.961 -21.199 1.00 67.31 175 THR A O 1
ATOM 1409 N N . GLN A 1 176 ? 6.883 3.178 -21.867 1.00 60.56 176 GLN A N 1
ATOM 1410 C CA . GLN A 1 176 ? 7.167 3.393 -23.296 1.00 60.56 176 GLN A CA 1
ATOM 1411 C C . GLN A 1 176 ? 7.555 4.849 -23.597 1.00 60.56 176 GLN A C 1
ATOM 1413 O O . GLN A 1 176 ? 8.517 5.086 -24.321 1.00 60.56 176 GLN A O 1
ATOM 1418 N N . TRP A 1 177 ? 6.894 5.813 -22.959 1.00 57.47 177 TRP A N 1
ATOM 1419 C CA . TRP A 1 177 ? 7.143 7.246 -23.145 1.00 57.47 177 TRP A CA 1
ATOM 1420 C C . TRP A 1 177 ? 8.535 7.676 -22.639 1.00 57.47 177 TRP A C 1
ATOM 1422 O O . TRP A 1 177 ? 9.252 8.403 -23.324 1.00 57.47 177 TRP A O 1
ATOM 1432 N N . GLU A 1 178 ? 8.991 7.129 -21.504 1.00 55.16 178 GLU A N 1
ATOM 1433 C CA . GLU A 1 178 ? 10.354 7.348 -20.990 1.00 55.16 178 GLU A CA 1
ATOM 1434 C C . GLU A 1 178 ? 11.436 6.681 -21.851 1.00 55.16 178 GLU A C 1
ATOM 1436 O O . GLU A 1 178 ? 12.578 7.149 -21.917 1.00 55.16 178 GLU A O 1
ATOM 1441 N N . ALA A 1 179 ? 11.114 5.550 -22.484 1.00 57.25 179 ALA A N 1
ATOM 1442 C CA . ALA A 1 179 ? 12.021 4.872 -23.405 1.00 57.25 179 ALA A CA 1
ATOM 1443 C C . ALA A 1 179 ? 12.188 5.650 -24.723 1.00 57.25 179 ALA A C 1
ATOM 1445 O O . ALA A 1 179 ? 13.255 5.582 -25.337 1.00 57.25 179 ALA A O 1
ATOM 1446 N N . GLU A 1 180 ? 11.164 6.408 -25.120 1.00 53.16 180 GLU A N 1
ATOM 1447 C CA . GLU A 1 180 ? 11.136 7.233 -26.332 1.00 53.16 180 GLU A CA 1
ATOM 1448 C C . GLU A 1 180 ? 11.680 8.659 -26.125 1.00 53.16 180 GLU A C 1
ATOM 1450 O O . GLU A 1 180 ? 11.950 9.355 -27.105 1.00 53.16 180 GLU A O 1
ATOM 1455 N N . GLY A 1 181 ? 11.943 9.069 -24.878 1.00 49.91 181 GLY A N 1
ATOM 1456 C CA . GLY A 1 181 ? 12.525 10.376 -24.555 1.00 49.91 181 GLY A CA 1
ATOM 1457 C C . GLY A 1 181 ? 11.575 11.552 -24.794 1.00 49.91 181 GLY A C 1
ATOM 1458 O O . GLY A 1 181 ? 12.047 12.645 -25.120 1.00 49.91 181 GLY A O 1
ATOM 1459 N N . LEU A 1 182 ? 10.268 11.298 -24.675 1.00 44.31 182 LEU A N 1
ATOM 1460 C CA . LEU A 1 182 ? 9.192 12.286 -24.765 1.00 44.31 182 LEU A CA 1
ATOM 1461 C C . LEU A 1 182 ? 8.882 12.906 -23.400 1.00 44.31 182 LEU A C 1
ATOM 1463 O O . LEU A 1 182 ? 8.954 12.175 -22.388 1.00 44.31 182 LEU A O 1
#

Foldseek 3Di:
DDLVVLVVVLVCQCVPWVQVLVQLLCVVPVQWFKKWKKWFWEDDPPDHTFIDIDIQTASDQFDDLVLCLVCLVVQDSCHGHNPHGPVVSLVVSVVVVVVVVVVVVPDDDDDDSTPDDRQFSCQQRPVQQWDPPDYPPDRDSPRIGTAKMWGQDPVGIDIDGPTDRPRVVSHRPGHPCVVVVD